Protein AF-A0A452IRP9-F1 (afdb_monomer_lite)

Sequence (116 aa):
AKIDLKAKLERSRQSARECRARKKLRYQYLEELVSSRERAICALREELEMYKQWCMAMDQGKIPSEIKALLTGEEQSKSHQNSTKLAKAGKTETHSNNPCEYHACDNKIGTESFFV

Foldseek 3Di:
DPPDPVVVVVVVVVVVVVVVVVVVVVVVVVVVVVVVVVVVVVVVVVVVVVVVVQVVCVVVVHHDPVNVCVVVVVDDDDDPPDDDDDDDDDDDDDDDDPDPPPDDPDPPPDPDDDPD

InterPro domains:
  IPR004827 Basic-leucine zipper domain [PF07716] (5-54)
  IPR039250 CREBL2/REPTOR-BP [PTHR21051] (1-98)
  IPR046347 Basic-leucine zipper domain superfamily [SSF57959] (8-58)

pLDDT: mean 72.99, std 25.39, range [28.45, 98.62]

Secondary structure (DSSP, 8-state):
----HHHHHHHHHHHHHHHHHHHHHHHHHHHHHHHHHHHHHHHHHHHHHHHHHHHHHHHTT---HHHHHHHHT---------S--------------------------SSSS---

Radius of gyration: 25.83 Å; chains: 1; bounding box: 56×27×76 Å

Organism: NCBI:txid38772

Structure (mmCIF, N/CA/C/O backbone):
data_AF-A0A452IRP9-F1
#
_entry.id   AF-A0A452IRP9-F1
#
loop_
_atom_site.group_PDB
_atom_site.id
_atom_site.type_symbol
_atom_site.label_atom_id
_atom_site.label_alt_id
_atom_site.label_comp_id
_atom_site.label_asym_id
_atom_site.label_entity_id
_atom_site.label_seq_id
_atom_site.pdbx_PDB_ins_code
_atom_site.Cartn_x
_atom_site.Cartn_y
_atom_site.Cartn_z
_atom_site.occupancy
_atom_site.B_iso_or_equiv
_atom_site.auth_seq_id
_atom_site.auth_comp_id
_atom_site.auth_asym_id
_atom_site.auth_atom_id
_atom_site.pdbx_PDB_model_num
ATOM 1 N N . ALA A 1 1 ? 32.389 13.326 -38.470 1.00 60.31 1 ALA A N 1
ATOM 2 C CA . ALA A 1 1 ? 32.474 12.056 -37.716 1.00 60.31 1 ALA A CA 1
ATOM 3 C C . ALA A 1 1 ? 31.425 11.074 -38.241 1.00 60.31 1 ALA A C 1
ATOM 5 O O . ALA A 1 1 ? 30.236 11.344 -38.115 1.00 60.31 1 ALA A O 1
ATOM 6 N N . LYS A 1 2 ? 31.837 9.970 -38.878 1.00 65.56 2 LYS A N 1
ATOM 7 C CA . LYS A 1 2 ? 30.918 8.886 -39.262 1.00 65.56 2 LYS A CA 1
ATOM 8 C C . LYS A 1 2 ? 30.646 8.063 -38.005 1.00 65.56 2 LYS A C 1
ATOM 10 O O . LYS A 1 2 ? 31.517 7.333 -37.552 1.00 65.56 2 LYS A O 1
ATOM 15 N N . ILE A 1 3 ? 29.487 8.262 -37.383 1.00 75.25 3 ILE A N 1
ATOM 16 C CA . ILE A 1 3 ? 29.099 7.468 -36.215 1.00 75.25 3 ILE A CA 1
ATOM 17 C C . ILE A 1 3 ? 28.894 6.021 -36.668 1.00 75.25 3 ILE A C 1
ATOM 19 O O . ILE A 1 3 ? 28.086 5.776 -37.563 1.00 75.25 3 ILE A O 1
ATOM 23 N N . ASP A 1 4 ? 29.594 5.098 -36.012 1.00 86.38 4 ASP A N 1
ATOM 24 C CA . ASP A 1 4 ? 29.447 3.659 -36.202 1.00 86.38 4 ASP A CA 1
ATOM 25 C C . ASP A 1 4 ? 27.982 3.230 -35.987 1.00 86.38 4 ASP A C 1
ATOM 27 O O . ASP A 1 4 ? 27.365 3.507 -34.950 1.00 86.38 4 ASP A O 1
ATOM 31 N N . LEU A 1 5 ? 27.401 2.589 -37.003 1.00 89.44 5 LEU A N 1
ATOM 32 C CA . LEU A 1 5 ? 26.006 2.147 -37.013 1.00 89.44 5 LEU A CA 1
ATOM 33 C C . LEU A 1 5 ? 25.729 1.176 -35.856 1.00 89.44 5 LEU A C 1
ATOM 35 O O . LEU A 1 5 ? 24.674 1.256 -35.221 1.00 89.44 5 LEU A O 1
ATOM 39 N N . LYS A 1 6 ? 26.710 0.330 -35.519 1.00 89.06 6 LYS A N 1
ATOM 40 C CA . LYS A 1 6 ? 26.640 -0.603 -34.390 1.00 89.06 6 LYS A CA 1
ATOM 41 C C . LYS A 1 6 ? 26.525 0.140 -33.056 1.00 89.06 6 LYS A C 1
ATOM 43 O O . LYS A 1 6 ? 25.667 -0.192 -32.241 1.00 89.06 6 LYS A O 1
ATOM 48 N N . ALA A 1 7 ? 27.294 1.214 -32.869 1.00 92.19 7 ALA A N 1
ATOM 49 C CA . ALA A 1 7 ? 27.200 2.061 -31.679 1.00 92.19 7 ALA A CA 1
ATOM 50 C C . ALA A 1 7 ? 25.844 2.789 -31.552 1.00 92.19 7 ALA 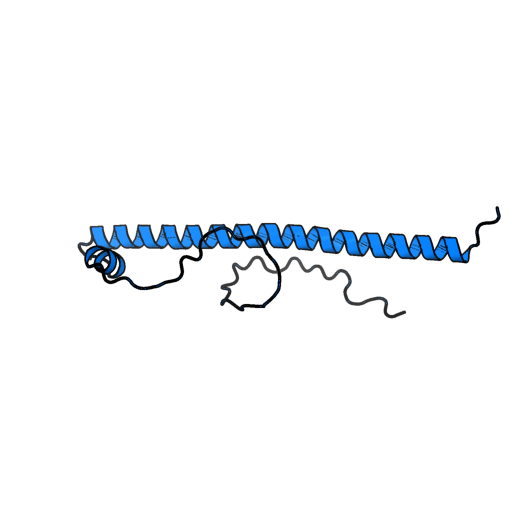A C 1
ATOM 52 O O . ALA A 1 7 ? 25.349 2.983 -30.441 1.00 92.19 7 ALA A O 1
ATOM 53 N N . LYS A 1 8 ? 25.211 3.196 -32.665 1.00 93.62 8 LYS A N 1
ATOM 54 C CA . LYS A 1 8 ? 23.844 3.765 -32.639 1.00 93.62 8 LYS A CA 1
ATOM 55 C C . LYS A 1 8 ? 22.803 2.730 -32.224 1.00 93.62 8 LYS A C 1
ATOM 57 O O . LYS A 1 8 ? 21.957 3.037 -31.384 1.00 93.62 8 LYS A O 1
ATOM 62 N N . LEU A 1 9 ? 22.877 1.529 -32.796 1.00 94.19 9 LEU A N 1
ATOM 63 C CA . LEU A 1 9 ? 21.937 0.453 -32.499 1.00 94.19 9 LEU A CA 1
ATOM 64 C C . LEU A 1 9 ? 22.002 0.053 -31.020 1.00 94.19 9 LEU A C 1
ATOM 66 O O . LEU A 1 9 ? 20.962 -0.074 -30.375 1.00 94.19 9 LEU A O 1
ATOM 70 N N . GLU A 1 10 ? 23.206 -0.060 -30.456 1.00 96.19 10 GLU A N 1
ATOM 71 C CA . GLU A 1 10 ? 23.357 -0.453 -29.054 1.00 96.19 10 GLU A CA 1
ATOM 72 C C . GLU A 1 10 ? 22.835 0.613 -28.083 1.00 96.19 10 GLU A C 1
ATOM 74 O O . GLU A 1 10 ? 22.158 0.281 -27.112 1.00 96.19 10 GLU A O 1
ATOM 79 N N . ARG A 1 11 ? 23.028 1.905 -28.385 1.00 93.69 11 ARG A N 1
ATOM 80 C CA . ARG A 1 11 ? 22.423 2.992 -27.593 1.00 93.69 11 ARG A CA 1
ATOM 81 C C . ARG A 1 11 ? 20.895 2.945 -27.599 1.00 93.69 11 ARG A C 1
ATOM 83 O O . ARG A 1 11 ? 20.282 3.160 -26.557 1.00 93.69 11 ARG A O 1
ATOM 90 N N . SER A 1 12 ? 20.278 2.655 -28.745 1.00 95.94 12 SER A N 1
ATOM 91 C CA . SER A 1 12 ? 18.817 2.527 -28.843 1.00 95.94 12 SER A CA 1
ATOM 92 C C . SER A 1 12 ? 18.292 1.317 -28.064 1.00 95.94 12 SER A C 1
ATOM 94 O O . SER A 1 12 ? 17.281 1.409 -27.369 1.00 95.94 12 SER A O 1
ATOM 96 N N . ARG A 1 13 ? 19.003 0.187 -28.115 1.00 97.50 13 ARG A N 1
ATOM 97 C CA . ARG A 1 13 ? 18.667 -0.996 -27.312 1.00 97.50 13 ARG A CA 1
ATOM 98 C C . ARG A 1 13 ? 18.782 -0.711 -25.820 1.00 97.50 13 ARG A C 1
ATOM 100 O O . ARG A 1 13 ? 17.882 -1.062 -25.057 1.00 97.50 13 ARG A O 1
ATOM 107 N N . GLN A 1 14 ? 19.857 -0.042 -25.413 1.00 97.69 14 GLN A N 1
ATOM 108 C CA . GLN A 1 14 ? 20.095 0.317 -24.024 1.00 97.69 14 GLN A CA 1
ATOM 109 C C . GLN A 1 14 ? 19.017 1.264 -23.487 1.00 97.69 14 GLN A C 1
ATOM 111 O O . GLN A 1 14 ? 18.445 0.988 -22.434 1.00 97.69 14 GLN A O 1
ATOM 116 N N . SER A 1 15 ? 18.648 2.308 -24.235 1.00 97.06 15 SER A N 1
ATOM 117 C CA . SER A 1 15 ? 17.582 3.223 -23.812 1.00 97.06 15 SER A CA 1
ATOM 118 C C . SER A 1 15 ? 16.223 2.521 -23.675 1.00 97.06 15 SER A C 1
ATOM 120 O O . SER A 1 15 ? 15.465 2.817 -22.747 1.00 97.06 15 SER A O 1
ATOM 122 N N . ALA A 1 16 ? 15.929 1.536 -24.532 1.00 97.38 16 ALA A N 1
ATOM 123 C CA . ALA A 1 16 ? 14.729 0.709 -24.419 1.00 97.38 16 ALA A CA 1
ATOM 124 C C . ALA A 1 16 ? 14.755 -0.202 -23.176 1.00 97.38 16 ALA A C 1
ATOM 126 O O . ALA A 1 16 ? 13.736 -0.339 -22.493 1.00 97.38 16 ALA A O 1
ATOM 127 N N . ARG A 1 17 ? 15.907 -0.808 -22.850 1.00 98.12 17 ARG A N 1
ATOM 128 C CA . ARG A 1 17 ? 16.088 -1.588 -21.609 1.00 98.12 17 ARG A CA 1
ATOM 129 C C . ARG A 1 17 ? 15.891 -0.712 -20.373 1.00 98.12 17 ARG A C 1
ATOM 1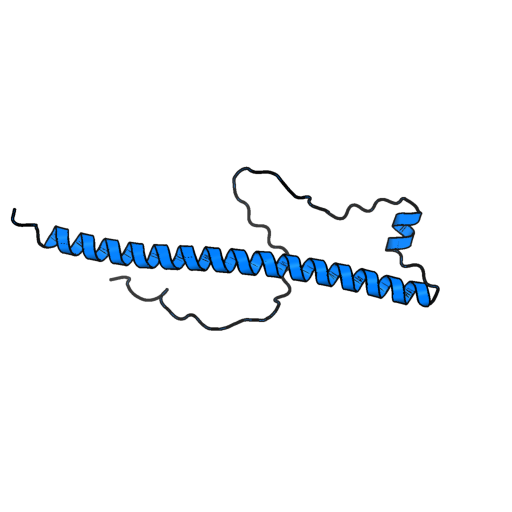31 O O . ARG A 1 17 ? 15.112 -1.065 -19.491 1.00 98.12 17 ARG A O 1
ATOM 138 N N . GLU A 1 18 ? 16.513 0.461 -20.347 1.00 97.19 18 GLU A N 1
ATOM 139 C CA . GLU A 1 18 ? 16.383 1.423 -19.249 1.00 97.19 18 GLU A CA 1
ATOM 140 C C . GLU A 1 18 ? 14.952 1.933 -19.083 1.00 97.19 18 GLU A C 1
ATOM 142 O O . GLU A 1 18 ? 14.476 2.077 -17.961 1.00 97.19 18 GLU A O 1
ATOM 147 N N . CYS A 1 19 ? 14.229 2.174 -20.179 1.00 98.25 19 CYS A N 1
ATOM 148 C CA . CYS A 1 19 ? 12.816 2.547 -20.124 1.00 98.25 19 CYS A CA 1
ATOM 149 C C . CYS A 1 19 ? 11.980 1.488 -19.389 1.00 98.25 19 CYS A C 1
ATOM 151 O O . CYS A 1 19 ? 11.225 1.823 -18.474 1.00 98.25 19 CYS A O 1
ATOM 153 N N . ARG A 1 20 ? 12.169 0.207 -19.732 1.00 97.69 20 ARG A N 1
ATOM 154 C CA . ARG A 1 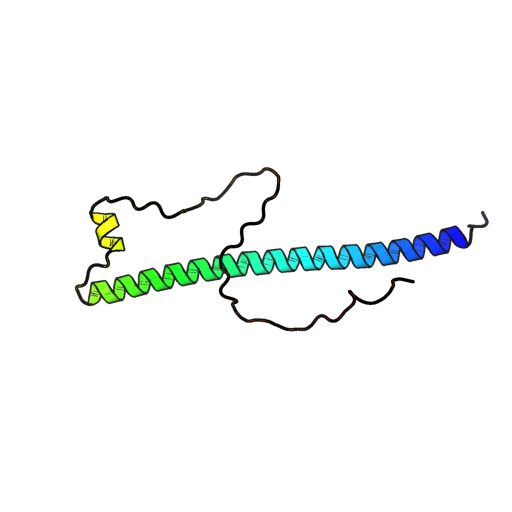20 ? 11.485 -0.910 -19.066 1.00 97.69 20 ARG A CA 1
ATOM 155 C C . ARG A 1 20 ? 11.867 -1.017 -17.593 1.00 97.69 20 ARG A C 1
ATOM 157 O O . ARG A 1 20 ? 10.979 -1.102 -16.748 1.00 97.69 20 ARG A O 1
ATOM 164 N N . ALA A 1 21 ? 13.160 -0.944 -17.280 1.00 97.88 21 ALA A N 1
ATOM 165 C CA . ALA A 1 21 ? 13.648 -0.988 -15.902 1.00 97.88 21 ALA A CA 1
ATOM 166 C C . ALA A 1 21 ? 13.068 0.157 -15.052 1.00 97.88 21 ALA A C 1
ATOM 168 O O . ALA A 1 21 ? 12.570 -0.079 -13.953 1.00 97.88 21 ALA A O 1
ATOM 169 N N . ARG A 1 22 ? 13.036 1.383 -15.594 1.00 97.94 22 ARG A N 1
ATOM 170 C CA . ARG A 1 22 ? 12.430 2.549 -14.932 1.00 97.94 22 ARG A CA 1
ATOM 171 C C . ARG A 1 22 ? 10.935 2.368 -14.689 1.00 97.94 22 ARG A C 1
ATOM 173 O O . ARG A 1 22 ? 10.457 2.693 -13.607 1.00 97.94 22 ARG A O 1
ATOM 180 N N . LYS A 1 23 ? 10.193 1.843 -15.670 1.00 97.81 23 LYS A N 1
ATOM 181 C CA . LYS A 1 23 ? 8.755 1.570 -15.523 1.00 97.81 23 LYS A CA 1
ATOM 182 C C . LYS A 1 23 ? 8.497 0.530 -14.429 1.00 97.81 23 LYS A C 1
ATOM 184 O O . LYS A 1 23 ? 7.630 0.756 -13.592 1.00 97.81 23 LYS A O 1
ATOM 189 N N . LYS A 1 24 ? 9.287 -0.550 -14.395 1.00 97.69 24 LYS A N 1
ATOM 190 C CA . LYS A 1 24 ? 9.202 -1.580 -13.351 1.00 97.69 24 LYS A CA 1
ATOM 191 C C . LYS A 1 24 ? 9.445 -0.990 -11.962 1.00 97.69 24 LYS A C 1
ATOM 193 O O . LYS A 1 24 ? 8.607 -1.165 -11.089 1.00 97.69 24 LYS A O 1
ATOM 198 N N . LEU A 1 25 ? 10.532 -0.235 -11.790 1.00 97.06 25 LEU A N 1
ATOM 199 C CA . LEU A 1 25 ? 10.853 0.397 -10.508 1.00 97.06 25 LEU A CA 1
ATOM 200 C C . LEU A 1 25 ? 9.759 1.377 -10.060 1.00 97.06 25 LEU A C 1
ATOM 202 O O . LEU A 1 25 ? 9.384 1.401 -8.892 1.00 97.06 25 LEU A O 1
ATOM 206 N N . ARG A 1 26 ? 9.209 2.163 -10.994 1.00 98.00 26 ARG A N 1
ATOM 207 C CA . ARG A 1 26 ? 8.121 3.100 -10.695 1.00 98.00 26 ARG A CA 1
ATOM 208 C C . ARG A 1 26 ? 6.875 2.383 -10.181 1.00 98.00 26 ARG A C 1
ATOM 210 O O . ARG A 1 26 ? 6.274 2.853 -9.224 1.00 98.00 26 ARG A O 1
ATOM 217 N N . TYR A 1 27 ? 6.467 1.295 -10.827 1.00 98.00 27 TYR A N 1
ATOM 218 C CA . TYR A 1 27 ? 5.284 0.553 -10.395 1.00 98.00 27 TYR A CA 1
ATOM 219 C C . TYR A 1 27 ? 5.513 -0.204 -9.100 1.00 98.00 27 TYR A C 1
ATOM 221 O O . TYR A 1 27 ? 4.639 -0.151 -8.247 1.00 98.00 27 TYR A O 1
ATOM 229 N N . GLN A 1 28 ? 6.700 -0.776 -8.908 1.00 97.75 28 GLN A N 1
ATOM 230 C CA . GLN A 1 28 ? 7.076 -1.383 -7.637 1.00 97.75 28 GLN A CA 1
ATOM 231 C C . GLN A 1 28 ? 6.944 -0.385 -6.476 1.00 97.75 28 GLN A C 1
ATOM 233 O O . GLN A 1 28 ? 6.311 -0.686 -5.474 1.00 97.75 28 GLN A O 1
ATOM 238 N N . TYR A 1 29 ? 7.471 0.835 -6.625 1.00 98.31 29 TYR A N 1
ATOM 239 C CA . TYR A 1 29 ? 7.344 1.864 -5.589 1.00 98.31 29 TYR A CA 1
ATOM 240 C C . TYR A 1 29 ? 5.882 2.240 -5.304 1.00 98.31 29 TYR A C 1
ATOM 242 O O . TYR A 1 29 ? 5.487 2.386 -4.150 1.00 98.31 29 TYR A O 1
ATOM 250 N N . LEU A 1 30 ? 5.063 2.397 -6.349 1.00 98.06 30 LEU A N 1
ATOM 251 C CA . LEU A 1 30 ? 3.642 2.711 -6.182 1.00 98.06 30 LEU A CA 1
ATOM 252 C C . LEU A 1 30 ? 2.884 1.573 -5.487 1.00 98.06 30 LEU A C 1
ATOM 254 O O . LEU A 1 30 ? 2.062 1.840 -4.615 1.00 98.06 30 LEU A O 1
ATOM 258 N N . GLU A 1 31 ? 3.182 0.328 -5.841 1.00 97.50 31 GLU A N 1
ATOM 259 C CA . GLU A 1 31 ? 2.618 -0.867 -5.216 1.00 97.50 31 GLU A CA 1
ATOM 260 C C . GLU A 1 31 ? 3.012 -0.960 -3.737 1.00 97.50 31 GLU A C 1
ATOM 262 O O . GLU A 1 31 ? 2.151 -1.171 -2.884 1.00 97.50 31 GLU A O 1
ATOM 267 N N . GLU A 1 32 ? 4.281 -0.705 -3.407 1.00 97.19 32 GLU A N 1
ATOM 268 C CA . GLU A 1 32 ? 4.772 -0.666 -2.025 1.00 97.19 32 GLU A CA 1
ATOM 269 C C . GLU A 1 32 ? 4.080 0.432 -1.198 1.00 97.19 32 GLU A C 1
ATOM 271 O O . GLU A 1 32 ? 3.692 0.190 -0.051 1.00 97.19 32 GLU A O 1
ATOM 276 N N . LEU A 1 33 ? 3.872 1.625 -1.772 1.00 98.00 33 LEU A N 1
ATOM 277 C CA . LEU A 1 33 ? 3.144 2.715 -1.114 1.00 98.00 33 LEU A CA 1
ATOM 278 C C . LEU A 1 33 ? 1.687 2.344 -0.822 1.00 98.00 33 LEU A C 1
ATOM 280 O O . LEU A 1 33 ? 1.211 2.560 0.296 1.00 98.00 33 LEU A O 1
ATOM 284 N N . VAL A 1 34 ? 0.983 1.800 -1.818 1.00 98.62 34 VAL A N 1
ATOM 285 C CA . VAL A 1 34 ? -0.420 1.385 -1.683 1.00 98.62 34 VAL A CA 1
ATOM 286 C C . VAL A 1 34 ? -0.533 0.270 -0.646 1.00 98.62 34 VAL A C 1
ATOM 288 O O . VAL A 1 34 ? -1.260 0.434 0.332 1.00 98.62 34 VAL A O 1
ATOM 291 N N . SER A 1 35 ? 0.287 -0.774 -0.767 1.00 98.19 35 SER A N 1
ATOM 292 C CA . SER A 1 35 ? 0.309 -1.910 0.163 1.00 98.19 35 SER A CA 1
ATOM 293 C C . SER A 1 35 ? 0.604 -1.482 1.603 1.00 98.19 35 SER A C 1
ATOM 295 O O . SER A 1 35 ? 0.026 -2.001 2.557 1.00 98.19 35 SER A O 1
ATOM 297 N N . SER A 1 36 ? 1.519 -0.525 1.793 1.00 97.75 36 SER A N 1
ATOM 298 C CA . SER A 1 36 ? 1.832 0.019 3.118 1.00 97.75 36 SER A CA 1
ATOM 299 C C . SER A 1 36 ? 0.635 0.739 3.734 1.00 97.75 36 SER A C 1
ATOM 301 O O . SER A 1 36 ? 0.306 0.531 4.904 1.00 97.75 36 SER A O 1
ATOM 303 N N . ARG A 1 37 ? -0.060 1.546 2.929 1.00 98.44 37 ARG A N 1
ATOM 304 C CA . ARG A 1 37 ? -1.247 2.275 3.369 1.00 98.44 37 ARG A CA 1
ATOM 305 C C . ARG A 1 37 ? -2.411 1.338 3.679 1.00 98.44 37 ARG A C 1
ATOM 307 O O . ARG A 1 37 ? -3.087 1.543 4.681 1.00 98.44 37 ARG A O 1
ATOM 314 N N . GLU A 1 38 ? -2.635 0.323 2.855 1.00 98.50 38 GLU A N 1
ATOM 315 C CA . GLU A 1 38 ? -3.681 -0.681 3.072 1.00 98.50 38 GLU A CA 1
ATOM 316 C C . GLU A 1 38 ? -3.468 -1.431 4.384 1.00 98.50 38 GLU A C 1
ATOM 318 O O . GLU A 1 38 ? -4.390 -1.504 5.191 1.00 98.50 38 GLU A O 1
ATOM 323 N N . ARG A 1 39 ? -2.236 -1.878 4.665 1.00 97.62 39 ARG A N 1
ATOM 324 C CA . ARG A 1 39 ? -1.899 -2.509 5.951 1.00 97.62 39 ARG A CA 1
ATOM 325 C C . ARG A 1 39 ? -2.183 -1.597 7.144 1.00 97.62 39 ARG A C 1
ATOM 327 O O . ARG A 1 39 ? -2.760 -2.053 8.126 1.00 97.62 39 ARG A O 1
ATOM 334 N N . ALA A 1 40 ? -1.826 -0.315 7.053 1.00 98.00 40 ALA A N 1
ATOM 335 C CA . ALA A 1 40 ? -2.121 0.650 8.113 1.00 98.00 40 ALA A CA 1
ATOM 336 C C . ALA A 1 40 ? -3.636 0.850 8.310 1.00 98.00 40 ALA A C 1
ATOM 338 O O . ALA A 1 40 ? -4.110 0.923 9.440 1.00 98.00 40 ALA A O 1
ATOM 339 N N . ILE A 1 41 ? -4.408 0.899 7.220 1.00 98.00 41 ILE A N 1
ATOM 340 C CA . ILE A 1 41 ? -5.871 1.005 7.280 1.00 98.00 41 ILE A CA 1
ATOM 341 C C . ILE A 1 41 ? -6.484 -0.245 7.921 1.00 98.00 41 ILE A C 1
ATOM 343 O O . ILE A 1 41 ? -7.381 -0.103 8.749 1.00 98.00 41 ILE A O 1
ATOM 347 N N . CYS A 1 42 ? -6.026 -1.445 7.557 1.00 97.94 42 CYS A N 1
ATOM 348 C CA . CYS A 1 42 ? -6.520 -2.691 8.145 1.00 97.94 42 CYS A CA 1
ATOM 349 C C . CYS A 1 42 ? -6.266 -2.733 9.655 1.00 97.94 42 CYS A C 1
ATOM 351 O O . CYS A 1 42 ? -7.210 -2.951 10.406 1.00 97.94 42 CYS A O 1
ATOM 353 N N . ALA A 1 43 ? -5.048 -2.405 10.099 1.00 97.50 43 ALA A N 1
ATOM 354 C CA . ALA A 1 43 ? -4.709 -2.376 11.522 1.00 97.50 43 ALA A CA 1
ATOM 355 C C . ALA A 1 43 ? -5.615 -1.421 12.321 1.00 97.50 43 ALA A C 1
ATOM 357 O O . ALA A 1 43 ? -6.171 -1.799 13.348 1.00 97.50 43 ALA A O 1
ATOM 358 N N . LEU A 1 44 ? -5.842 -0.206 11.807 1.00 97.69 44 LEU A N 1
ATOM 359 C CA . LEU A 1 44 ? -6.722 0.769 12.461 1.00 97.69 44 LEU A CA 1
ATOM 360 C C . LEU A 1 44 ? -8.189 0.318 12.490 1.00 9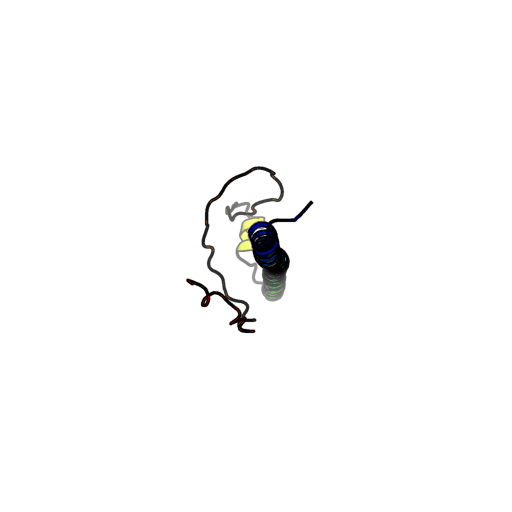7.69 44 LEU A C 1
ATOM 362 O O . LEU A 1 44 ? -8.914 0.614 13.437 1.00 97.69 44 LEU A O 1
ATOM 366 N N . ARG A 1 45 ? -8.655 -0.382 11.449 1.00 97.44 45 ARG A N 1
ATOM 367 C CA . ARG A 1 45 ? -10.021 -0.927 11.404 1.00 97.44 45 ARG A CA 1
ATOM 368 C C . ARG A 1 45 ? -10.214 -2.051 12.415 1.00 97.44 45 ARG A C 1
ATOM 370 O O . ARG A 1 45 ? -11.257 -2.091 13.059 1.00 97.44 45 ARG A O 1
ATOM 377 N N . GLU A 1 46 ? -9.231 -2.934 12.548 1.00 96.69 46 GLU A N 1
ATOM 378 C CA . GLU A 1 46 ? -9.237 -4.019 13.532 1.00 96.69 46 GLU A CA 1
ATOM 379 C C . GLU A 1 46 ? -9.238 -3.467 14.963 1.00 96.69 46 GLU A C 1
ATOM 381 O O . GLU A 1 46 ? -10.058 -3.882 15.781 1.00 96.69 46 GLU A O 1
ATOM 386 N N . GLU A 1 47 ? -8.393 -2.472 15.242 1.00 95.50 47 GLU A N 1
ATOM 387 C CA . GLU A 1 47 ? -8.340 -1.790 16.539 1.00 95.50 47 GLU A CA 1
ATOM 388 C C . GLU A 1 47 ? -9.671 -1.097 16.880 1.00 95.50 47 GLU A C 1
ATOM 390 O O . GLU A 1 47 ? -10.199 -1.244 17.984 1.00 95.50 47 GLU A O 1
ATOM 395 N N . LEU A 1 48 ? -10.270 -0.388 15.918 1.00 97.12 48 LEU A N 1
ATOM 396 C CA . LEU A 1 48 ? -11.562 0.267 16.120 1.00 97.12 48 LEU A CA 1
ATOM 397 C C . LEU A 1 48 ? -12.687 -0.740 16.398 1.00 97.12 48 LEU A C 1
ATOM 399 O O . LEU A 1 48 ? -13.525 -0.512 17.273 1.00 97.12 48 LEU A O 1
ATOM 403 N N . GLU A 1 49 ? -12.724 -1.846 15.654 1.00 96.25 49 GLU A N 1
ATOM 404 C CA . GLU A 1 49 ? -13.741 -2.881 15.840 1.00 96.25 49 GLU A CA 1
ATOM 405 C C . GLU A 1 49 ? -13.574 -3.591 17.193 1.00 96.25 49 GLU A C 1
ATOM 407 O O . GLU A 1 49 ? -14.572 -3.845 17.867 1.00 96.25 49 GLU A O 1
ATOM 412 N N . MET A 1 50 ? -12.337 -3.809 17.654 1.00 94.19 50 MET A N 1
ATOM 413 C CA . MET A 1 50 ? -12.053 -4.302 19.006 1.00 94.19 50 MET A CA 1
ATOM 414 C C . MET A 1 50 ? -12.650 -3.376 20.078 1.00 94.19 50 MET A C 1
ATOM 416 O O . MET A 1 50 ? -13.385 -3.842 20.951 1.00 94.19 50 MET A O 1
ATOM 420 N N . TYR A 1 51 ? -12.398 -2.063 20.002 1.00 92.94 51 TYR A N 1
ATOM 421 C CA . TYR A 1 51 ? -12.947 -1.110 20.976 1.00 92.94 51 TYR A CA 1
ATOM 422 C C . TYR A 1 51 ? -14.474 -1.077 20.971 1.00 92.94 51 TYR A C 1
ATOM 424 O O . TYR A 1 51 ? -15.104 -1.063 22.028 1.00 92.94 51 TYR A O 1
ATOM 432 N N . LYS A 1 52 ? -15.087 -1.120 19.788 1.00 94.50 52 LYS A N 1
ATOM 433 C CA . LYS A 1 52 ? -16.544 -1.182 19.657 1.00 94.50 52 LYS A CA 1
ATOM 434 C C . LYS A 1 52 ? -17.119 -2.440 20.316 1.00 94.50 52 LYS A C 1
ATOM 436 O O . LYS A 1 52 ? -18.112 -2.345 21.038 1.00 94.50 52 LYS A O 1
ATOM 441 N N . GLN A 1 53 ? -16.491 -3.599 20.113 1.00 92.75 53 GLN A N 1
ATOM 442 C CA . GLN A 1 53 ? -16.900 -4.849 20.762 1.00 92.75 53 GLN A CA 1
ATOM 443 C C . GLN A 1 53 ? -16.766 -4.773 22.286 1.00 92.75 53 GLN A C 1
ATOM 445 O O . GLN A 1 53 ? -17.637 -5.268 23.003 1.00 92.75 53 GLN A O 1
ATOM 450 N N . TRP A 1 54 ? -15.725 -4.112 22.796 1.00 91.12 54 TRP A N 1
ATOM 451 C CA . TRP A 1 54 ? -15.563 -3.893 24.231 1.00 91.12 54 TRP A CA 1
ATOM 452 C C . TRP A 1 54 ? -16.653 -3.003 24.818 1.00 91.12 54 TRP A C 1
ATOM 454 O O . TRP A 1 54 ? -17.218 -3.372 25.845 1.00 91.12 54 TRP A O 1
ATOM 464 N N . CYS A 1 55 ? -17.004 -1.895 24.156 1.00 91.19 55 CYS A N 1
ATOM 465 C CA . CYS A 1 55 ? -18.130 -1.058 24.578 1.00 91.19 55 CYS A CA 1
ATOM 466 C C . CYS A 1 55 ? -19.424 -1.880 24.647 1.00 91.19 55 CYS A C 1
ATOM 468 O O . CYS A 1 55 ? -20.078 -1.903 25.684 1.00 91.19 55 CYS A O 1
ATOM 470 N N . MET A 1 56 ? -19.728 -2.659 23.603 1.00 91.44 56 MET A N 1
ATOM 471 C CA . MET A 1 56 ? -20.922 -3.512 23.576 1.00 91.44 56 MET A CA 1
ATOM 472 C C . MET A 1 56 ? -20.949 -4.554 24.704 1.00 91.44 56 MET A C 1
ATOM 474 O O . MET A 1 56 ? -22.014 -4.848 25.246 1.00 91.44 56 MET A O 1
ATOM 478 N N . ALA A 1 57 ? -19.802 -5.143 25.048 1.00 89.00 57 ALA A N 1
ATOM 479 C CA . ALA A 1 57 ? -19.704 -6.102 26.146 1.00 89.00 57 ALA A CA 1
ATOM 480 C C . ALA A 1 57 ? -19.876 -5.423 27.515 1.00 89.00 57 ALA A C 1
ATOM 482 O O . ALA A 1 57 ? -20.603 -5.938 28.369 1.00 89.00 57 ALA A O 1
ATOM 483 N N . MET A 1 58 ? -19.258 -4.253 27.699 1.00 91.00 58 MET A N 1
ATOM 484 C CA . MET A 1 58 ? -19.377 -3.452 28.917 1.00 91.00 58 MET A CA 1
ATOM 485 C C . MET A 1 58 ? -20.810 -2.973 29.148 1.00 91.00 58 MET A C 1
ATOM 487 O O . MET A 1 58 ? -21.300 -3.077 30.271 1.00 91.00 58 MET A O 1
ATOM 491 N N . ASP A 1 59 ? -21.510 -2.547 28.095 1.00 90.75 59 ASP A N 1
ATOM 492 C CA . ASP A 1 59 ? -22.924 -2.155 28.153 1.00 90.75 59 ASP A CA 1
ATOM 493 C C . ASP A 1 59 ? -23.831 -3.323 28.585 1.00 90.75 59 ASP A C 1
ATOM 495 O O . ASP A 1 59 ? -24.887 -3.124 29.182 1.00 90.75 59 ASP A O 1
ATOM 499 N N . GLN A 1 60 ? -23.401 -4.565 28.341 1.00 92.12 60 GLN A N 1
ATOM 500 C CA . GLN A 1 60 ? -24.069 -5.788 28.804 1.00 92.12 60 GLN A CA 1
ATOM 501 C C . GLN A 1 60 ? -23.627 -6.229 30.212 1.00 92.12 60 GLN A C 1
ATOM 503 O O . GLN A 1 60 ? -23.993 -7.318 30.659 1.00 92.12 60 GLN A O 1
ATOM 508 N N . GLY A 1 61 ? -22.813 -5.429 30.907 1.00 85.25 61 GLY A N 1
ATOM 509 C CA . GLY A 1 61 ? -22.296 -5.730 32.244 1.00 85.25 61 GLY A CA 1
ATOM 510 C C . GLY A 1 61 ? -21.172 -6.771 32.274 1.00 85.25 61 GLY A C 1
ATOM 511 O O . GLY A 1 61 ? -20.832 -7.273 33.346 1.00 85.25 61 GLY A O 1
ATOM 512 N N . LYS A 1 62 ? -20.582 -7.117 31.123 1.00 85.50 62 LYS A N 1
ATOM 513 C CA . LYS A 1 62 ? -19.436 -8.031 31.028 1.00 85.50 62 LYS A CA 1
ATOM 514 C C . LYS A 1 62 ? -18.163 -7.212 30.859 1.00 85.50 62 LYS A C 1
ATOM 516 O O . LYS A 1 62 ? -18.040 -6.465 29.898 1.00 85.50 62 LYS A O 1
ATOM 521 N N . ILE A 1 63 ? -17.194 -7.377 31.757 1.00 83.44 63 ILE A N 1
ATOM 522 C CA . ILE A 1 63 ? -15.867 -6.761 31.608 1.00 83.44 63 ILE A CA 1
ATOM 523 C C . ILE A 1 63 ? -15.018 -7.672 30.701 1.00 83.44 63 ILE A C 1
ATOM 525 O O . ILE A 1 63 ? -14.752 -8.808 31.107 1.00 83.44 63 ILE A O 1
ATOM 529 N N . PRO A 1 64 ? -14.594 -7.223 29.501 1.00 85.19 64 PRO A N 1
ATOM 530 C CA . PRO A 1 64 ? -13.688 -7.985 28.639 1.00 85.19 64 PRO A CA 1
ATOM 531 C C . PRO A 1 64 ? -12.373 -8.332 29.353 1.00 85.19 64 PRO A C 1
ATOM 533 O O . PRO A 1 64 ? -11.853 -7.531 30.134 1.00 85.19 64 PRO A O 1
ATOM 536 N N . SER A 1 65 ? -11.821 -9.517 29.079 1.00 75.88 65 SER A N 1
ATOM 537 C CA . SER A 1 65 ? -10.595 -10.043 29.705 1.00 75.88 65 SER A CA 1
ATOM 538 C C . SER A 1 65 ? -9.386 -9.123 29.558 1.00 75.88 65 SER A C 1
ATOM 540 O O . SER A 1 65 ? -8.580 -9.014 30.474 1.00 75.88 65 SER A O 1
ATOM 542 N N . GLU A 1 66 ? -9.283 -8.432 28.433 1.00 79.00 66 GLU A N 1
ATOM 543 C CA . GLU A 1 66 ? -8.210 -7.509 28.088 1.00 79.00 66 GLU A CA 1
ATOM 544 C C . GLU A 1 66 ? -8.282 -6.244 28.946 1.00 79.00 66 GLU A C 1
ATOM 546 O O . GLU A 1 66 ? -7.281 -5.823 29.518 1.00 79.00 66 GLU A O 1
ATOM 551 N N . ILE A 1 67 ? -9.483 -5.685 29.126 1.00 79.00 67 ILE A N 1
ATOM 552 C CA . ILE A 1 67 ? -9.714 -4.564 30.048 1.00 79.00 67 ILE A CA 1
ATOM 553 C C . ILE A 1 67 ? -9.448 -5.007 31.487 1.00 79.00 67 ILE A C 1
ATOM 555 O O . ILE A 1 67 ? -8.854 -4.266 32.267 1.00 79.00 67 ILE A O 1
ATOM 559 N N . LYS A 1 68 ? -9.843 -6.235 31.840 1.00 77.31 68 LYS A N 1
ATOM 560 C CA . LYS A 1 68 ? -9.558 -6.802 33.158 1.00 77.31 68 LYS A CA 1
ATOM 561 C C . LYS A 1 68 ? -8.050 -6.909 33.401 1.00 77.31 68 LYS A C 1
ATOM 563 O O . LYS A 1 68 ? -7.612 -6.473 34.456 1.00 77.31 68 LYS A O 1
ATOM 568 N N . ALA A 1 69 ? -7.280 -7.395 32.426 1.00 79.88 69 ALA A N 1
ATOM 569 C CA . ALA A 1 69 ? -5.822 -7.500 32.500 1.00 79.88 69 ALA A CA 1
ATOM 570 C C . ALA A 1 69 ? -5.137 -6.129 32.640 1.00 79.88 69 ALA A C 1
ATOM 572 O O . ALA A 1 69 ? -4.232 -5.983 33.461 1.00 79.88 69 ALA A O 1
ATOM 573 N N . LEU A 1 70 ? -5.618 -5.108 31.913 1.00 75.50 70 LEU A N 1
ATOM 574 C CA . LEU A 1 70 ? -5.147 -3.722 32.050 1.00 75.50 70 LEU A CA 1
ATOM 575 C C . LEU A 1 70 ? -5.430 -3.142 33.446 1.00 75.50 70 LEU A C 1
ATOM 577 O O . LEU A 1 70 ? -4.612 -2.400 33.981 1.00 75.50 70 LEU A O 1
ATOM 581 N N . LEU A 1 71 ? -6.570 -3.486 34.053 1.00 76.12 71 LEU A N 1
ATOM 582 C CA . LEU A 1 71 ? -6.929 -3.052 35.409 1.00 76.12 71 LEU A CA 1
ATOM 583 C C . LEU A 1 71 ? -6.160 -3.808 36.502 1.00 76.12 71 LEU A C 1
ATOM 585 O O . LEU A 1 71 ? -5.901 -3.238 37.560 1.00 76.12 71 LEU A O 1
ATOM 589 N N . THR A 1 72 ? -5.808 -5.076 36.271 1.00 76.69 72 THR A N 1
ATOM 590 C CA . THR A 1 72 ? -5.077 -5.911 37.239 1.00 76.69 72 THR A CA 1
ATOM 591 C C . THR A 1 72 ? -3.556 -5.852 37.092 1.00 76.69 72 THR A C 1
ATOM 593 O O . THR A 1 72 ? -2.861 -6.449 37.909 1.00 76.69 72 THR A O 1
ATOM 596 N N . GLY A 1 73 ? -3.021 -5.110 36.115 1.00 63.50 73 GLY A N 1
ATOM 597 C CA . GLY A 1 73 ? -1.576 -4.917 35.939 1.00 63.50 73 GLY A CA 1
ATOM 598 C C . GLY A 1 73 ? -0.818 -6.178 35.507 1.00 63.50 73 GLY A C 1
ATOM 599 O O . GLY A 1 73 ? 0.402 -6.245 35.653 1.00 63.50 73 GLY A O 1
ATOM 600 N N . GLU A 1 74 ? -1.520 -7.186 34.984 1.00 53.31 74 GLU A N 1
ATOM 601 C CA . GLU A 1 74 ? -0.895 -8.377 34.405 1.00 53.31 74 GLU A CA 1
ATOM 602 C C . GLU A 1 74 ? -0.499 -8.062 32.956 1.00 53.31 74 GLU A C 1
ATOM 604 O O . GLU A 1 74 ? -1.246 -8.300 32.008 1.00 53.31 74 GLU A O 1
ATOM 609 N N . GLU A 1 75 ? 0.683 -7.465 32.803 1.00 47.00 75 GLU A N 1
ATOM 610 C CA . GLU A 1 75 ? 1.329 -7.161 31.524 1.00 47.00 75 GLU A CA 1
ATOM 611 C C . GLU A 1 75 ? 1.422 -8.420 30.642 1.00 47.00 75 GLU A C 1
ATOM 613 O O . GLU A 1 75 ? 2.253 -9.302 30.872 1.00 47.00 75 GLU A O 1
ATOM 618 N N . GLN A 1 76 ? 0.598 -8.505 29.593 1.00 45.34 76 GLN A N 1
ATOM 619 C CA . GLN A 1 76 ? 0.824 -9.453 28.504 1.00 45.34 76 GLN A CA 1
ATOM 620 C C . GLN A 1 76 ? 1.465 -8.748 27.317 1.00 45.34 76 GLN A C 1
ATOM 622 O O . GLN A 1 76 ? 0.835 -8.035 26.538 1.00 45.34 76 GLN A O 1
ATOM 627 N N . SER A 1 77 ? 2.752 -9.038 27.175 1.00 44.00 77 SER A N 1
ATOM 628 C CA . SER A 1 77 ? 3.611 -8.804 26.027 1.00 44.00 77 SER A CA 1
ATOM 629 C C . SER A 1 77 ? 2.941 -9.228 24.715 1.00 44.00 77 SER A C 1
ATOM 631 O O . SER A 1 77 ? 3.057 -10.377 24.289 1.00 44.00 77 SER A O 1
ATOM 633 N N . LYS A 1 78 ? 2.287 -8.301 24.014 1.00 37.72 78 LYS A N 1
ATOM 634 C CA . LYS A 1 78 ? 2.015 -8.444 22.578 1.00 37.72 78 LYS A CA 1
ATOM 635 C C . LYS A 1 78 ? 2.462 -7.190 21.836 1.00 37.72 78 LYS A C 1
ATOM 637 O O . LYS A 1 78 ? 1.731 -6.220 21.690 1.00 37.72 78 LYS A O 1
ATOM 642 N N . SER A 1 79 ? 3.734 -7.243 21.435 1.00 38.59 79 SER A N 1
ATOM 643 C CA . SER A 1 79 ? 4.340 -6.611 20.254 1.00 38.59 79 SER A CA 1
ATOM 644 C C . SER A 1 79 ? 3.648 -5.358 19.696 1.00 38.59 79 SER A C 1
ATOM 646 O O . SER A 1 79 ? 3.125 -5.369 18.585 1.00 38.59 79 SER A O 1
ATOM 648 N N . HIS A 1 80 ? 3.753 -4.247 20.419 1.00 38.31 80 HIS A N 1
ATOM 649 C CA . HIS A 1 80 ? 3.760 -2.917 19.816 1.00 38.31 80 HIS A CA 1
ATOM 650 C C . HIS A 1 80 ? 5.192 -2.644 19.330 1.00 38.31 80 HIS A C 1
ATOM 652 O O . HIS A 1 80 ? 6.058 -2.247 20.112 1.00 38.31 80 HIS A O 1
ATOM 658 N N . GLN A 1 81 ? 5.496 -2.914 18.056 1.00 42.31 81 GLN A N 1
ATOM 659 C CA . GLN A 1 81 ? 6.749 -2.430 17.472 1.00 42.31 81 GLN A CA 1
ATOM 660 C C . GLN A 1 81 ? 6.554 -1.005 16.966 1.00 42.31 81 GLN A C 1
ATOM 662 O O . GLN A 1 81 ? 6.009 -0.747 15.896 1.00 42.31 81 GLN A O 1
ATOM 667 N N . ASN A 1 82 ? 7.008 -0.104 17.831 1.00 35.16 82 ASN A N 1
ATOM 668 C CA . ASN A 1 82 ? 7.177 1.322 17.644 1.00 35.16 82 ASN A CA 1
ATOM 669 C C . ASN A 1 82 ? 7.871 1.714 16.333 1.00 35.16 82 ASN A C 1
ATO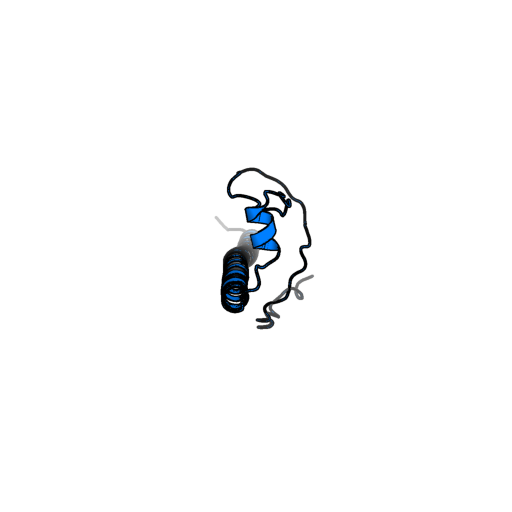M 671 O O . ASN A 1 82 ? 8.810 1.079 15.852 1.00 35.16 82 ASN A O 1
ATOM 675 N N . SER A 1 83 ? 7.463 2.888 15.868 1.00 39.62 83 SER A N 1
ATOM 676 C CA . SER A 1 83 ? 8.152 3.778 14.948 1.00 39.62 83 SER A CA 1
ATOM 677 C C . SER A 1 83 ? 9.656 3.943 15.233 1.00 39.62 83 SER A C 1
ATOM 679 O O . SER A 1 83 ? 10.104 4.007 16.376 1.00 39.62 83 SER A O 1
ATOM 681 N N . THR A 1 84 ? 10.395 4.178 14.142 1.00 39.97 84 THR A N 1
ATOM 682 C CA . THR A 1 84 ? 11.752 4.754 14.019 1.00 39.97 84 THR A CA 1
ATOM 683 C C . THR A 1 84 ? 12.971 3.909 14.422 1.00 39.97 84 THR A C 1
ATOM 685 O O . THR A 1 84 ? 13.392 3.911 15.572 1.00 39.97 84 THR A O 1
ATOM 688 N N . LYS A 1 85 ? 13.664 3.355 13.408 1.00 35.66 85 LYS A N 1
ATOM 689 C CA . LYS A 1 85 ? 15.134 3.441 13.254 1.00 35.66 85 LYS A CA 1
ATOM 690 C C . LYS A 1 85 ? 15.575 3.155 11.810 1.00 35.66 85 LYS A C 1
ATOM 692 O O . LYS A 1 85 ? 15.268 2.127 11.219 1.00 35.66 85 LYS A O 1
ATOM 697 N N . LEU A 1 86 ? 16.314 4.113 11.262 1.00 41.72 86 LEU A N 1
ATOM 698 C CA . LEU A 1 86 ? 17.061 4.063 10.011 1.00 41.72 86 LEU A CA 1
ATOM 699 C C . LEU A 1 86 ? 18.291 3.151 10.187 1.00 41.72 86 LEU A C 1
ATOM 701 O O . LEU A 1 86 ? 19.177 3.522 10.949 1.00 41.72 86 LEU A O 1
ATOM 705 N N . ALA A 1 87 ? 18.339 1.995 9.507 1.00 34.25 87 ALA A N 1
ATOM 706 C CA . ALA A 1 87 ? 19.535 1.365 8.907 1.00 34.25 87 ALA A CA 1
ATOM 707 C C . ALA A 1 87 ? 19.294 -0.114 8.514 1.00 34.25 87 ALA A C 1
ATOM 709 O O . ALA A 1 87 ? 19.117 -0.973 9.363 1.00 34.25 87 ALA A O 1
ATOM 710 N N . LYS A 1 88 ? 19.384 -0.369 7.201 1.00 34.94 88 LYS A N 1
ATOM 711 C CA . LYS A 1 88 ? 20.050 -1.490 6.500 1.00 34.94 88 LYS A CA 1
ATOM 712 C C . LYS A 1 88 ? 19.773 -2.970 6.884 1.00 34.94 88 LYS A C 1
ATOM 714 O O . LYS A 1 88 ? 20.127 -3.440 7.952 1.00 34.94 88 LYS A O 1
ATOM 719 N N . ALA A 1 89 ? 19.413 -3.703 5.818 1.00 33.12 89 ALA A N 1
ATOM 720 C CA . ALA A 1 89 ? 19.597 -5.137 5.531 1.00 33.12 89 ALA A CA 1
ATOM 721 C C . ALA A 1 89 ? 18.576 -6.157 6.081 1.00 33.12 89 ALA A C 1
ATOM 723 O O . ALA A 1 89 ? 18.704 -6.670 7.181 1.00 33.12 89 ALA A O 1
ATOM 724 N N . GLY A 1 90 ? 17.647 -6.525 5.188 1.00 40.81 90 GLY A N 1
ATOM 725 C CA . GLY A 1 90 ? 17.311 -7.900 4.799 1.00 40.81 90 GLY A CA 1
ATOM 726 C C . GLY A 1 90 ? 17.024 -8.935 5.886 1.00 40.81 90 GLY A C 1
ATOM 727 O O . GLY A 1 90 ? 17.956 -9.493 6.457 1.00 40.81 90 GLY A O 1
ATOM 728 N N . LYS A 1 91 ? 15.746 -9.311 6.004 1.00 31.55 91 LYS A N 1
ATOM 729 C CA . LYS A 1 91 ? 15.259 -10.701 6.062 1.00 31.55 91 LYS A CA 1
ATOM 730 C C . LYS A 1 91 ? 13.734 -10.722 5.914 1.00 31.55 91 LYS A C 1
ATOM 732 O O . LYS A 1 91 ? 13.034 -9.856 6.423 1.00 31.55 91 LYS A O 1
ATOM 737 N N . THR A 1 92 ? 13.275 -11.687 5.132 1.00 43.28 92 THR A N 1
ATOM 738 C CA . THR A 1 92 ? 11.886 -12.071 4.873 1.00 43.28 92 THR A CA 1
ATOM 739 C C . THR A 1 92 ? 11.226 -12.613 6.139 1.00 43.28 92 THR A C 1
ATOM 741 O O . THR A 1 92 ? 11.707 -13.610 6.672 1.00 43.28 92 THR A O 1
ATOM 744 N N . GLU A 1 93 ? 10.117 -12.012 6.569 1.00 28.45 93 GLU A N 1
ATOM 745 C CA . GLU A 1 93 ? 9.230 -12.554 7.606 1.00 28.45 93 GLU A CA 1
ATOM 746 C C . GLU A 1 93 ? 7.821 -12.676 7.017 1.00 28.45 93 GLU A C 1
ATOM 748 O O . GLU A 1 93 ? 7.183 -11.694 6.631 1.00 28.45 93 GLU A O 1
ATOM 753 N N . THR A 1 94 ? 7.371 -13.919 6.885 1.00 42.34 94 THR A N 1
ATOM 754 C CA . THR A 1 94 ? 6.062 -14.297 6.362 1.00 42.34 94 THR A CA 1
ATOM 755 C C . THR A 1 94 ? 5.039 -14.168 7.490 1.00 42.34 94 THR A C 1
ATOM 757 O O . THR A 1 94 ? 4.815 -15.118 8.233 1.00 42.34 94 THR A O 1
ATOM 760 N N . HIS A 1 95 ? 4.425 -12.994 7.645 1.00 36.41 95 HIS A N 1
ATOM 761 C CA . HIS A 1 95 ? 3.246 -12.840 8.501 1.00 36.41 95 HIS A CA 1
ATOM 762 C C . HIS A 1 95 ? 1.993 -13.211 7.703 1.00 36.41 95 HIS A C 1
ATOM 764 O O . HIS A 1 95 ? 1.818 -12.763 6.570 1.00 36.41 95 HIS A O 1
ATOM 770 N N . SER A 1 96 ? 1.161 -14.082 8.276 1.00 39.22 96 SER A N 1
ATOM 771 C CA . SER A 1 96 ? -0.053 -14.632 7.667 1.00 39.22 96 SER A CA 1
ATOM 772 C C . SER A 1 96 ? -0.968 -13.520 7.152 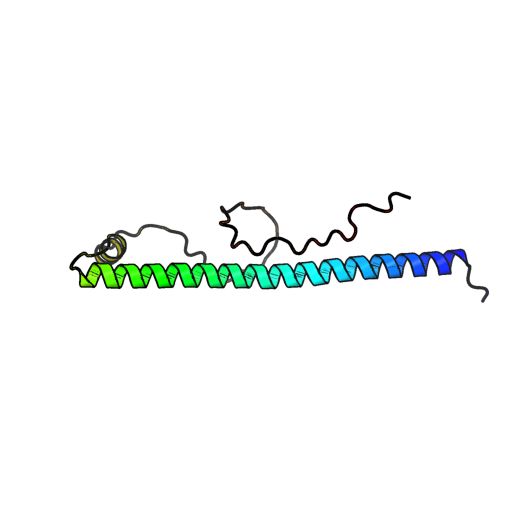1.00 39.22 96 SER A C 1
ATOM 774 O O . SER A 1 96 ? -1.605 -12.812 7.932 1.00 39.22 96 SER A O 1
ATOM 776 N N . ASN A 1 97 ? -1.010 -13.368 5.831 1.00 38.41 97 ASN A N 1
ATOM 777 C CA . ASN A 1 97 ? -1.841 -12.391 5.150 1.00 38.41 97 ASN A CA 1
ATOM 778 C C . ASN A 1 97 ? -3.242 -12.977 4.974 1.00 38.41 97 ASN A C 1
ATOM 780 O O . ASN A 1 97 ? -3.408 -13.962 4.256 1.00 38.41 97 ASN A O 1
ATOM 784 N N . ASN A 1 98 ? -4.248 -12.349 5.579 1.00 41.00 98 ASN A N 1
ATOM 785 C CA . ASN A 1 98 ? -5.588 -12.411 5.011 1.00 41.00 98 ASN A CA 1
ATOM 786 C C . ASN A 1 98 ? -5.559 -11.539 3.747 1.00 41.00 98 ASN A C 1
ATOM 788 O O . ASN A 1 98 ? -5.249 -10.348 3.856 1.00 41.00 98 ASN A O 1
ATOM 792 N N . PRO A 1 99 ? -5.822 -12.090 2.551 1.00 39.97 99 PRO A N 1
ATOM 793 C CA . PRO A 1 99 ? -5.899 -11.278 1.357 1.00 39.97 99 PRO A CA 1
ATOM 794 C C . PRO A 1 99 ? -7.181 -10.459 1.452 1.00 39.97 99 PRO A C 1
ATOM 796 O O . PRO A 1 99 ? -8.285 -10.999 1.422 1.00 39.97 99 PRO A O 1
ATOM 799 N N . CYS A 1 100 ? -7.043 -9.142 1.564 1.00 36.34 100 CYS A N 1
ATOM 800 C CA . CYS A 1 100 ? -8.108 -8.265 1.111 1.00 36.34 100 CYS A CA 1
ATOM 801 C C . CYS A 1 100 ? -8.128 -8.427 -0.415 1.00 36.34 100 CYS A C 1
ATOM 803 O O . CYS A 1 100 ? -7.263 -7.895 -1.111 1.00 36.34 100 CYS A O 1
ATOM 805 N N . GLU A 1 101 ? -9.014 -9.289 -0.918 1.00 39.19 101 GLU A N 1
ATOM 806 C CA . GLU A 1 101 ? -9.138 -9.583 -2.343 1.00 39.19 101 GLU A CA 1
ATOM 807 C C . GLU A 1 101 ? -9.561 -8.325 -3.113 1.00 39.19 101 GLU A C 1
ATOM 809 O O . GLU A 1 101 ? -10.737 -8.022 -3.283 1.00 39.19 101 GLU A O 1
ATOM 814 N N . TYR A 1 102 ? -8.566 -7.615 -3.632 1.00 40.56 102 TYR A N 1
ATOM 815 C CA . TYR A 1 102 ? -8.634 -6.961 -4.933 1.00 40.56 102 TYR A CA 1
ATOM 816 C C . TYR A 1 102 ? -7.578 -7.614 -5.822 1.00 40.56 102 TYR A C 1
ATOM 818 O O . TYR A 1 102 ? -6.568 -7.018 -6.189 1.00 40.56 102 TYR A O 1
ATOM 826 N N . HIS A 1 103 ? -7.782 -8.898 -6.116 1.00 47.84 103 HIS A N 1
ATOM 827 C CA . HIS A 1 103 ? -6.927 -9.618 -7.043 1.00 47.84 103 HIS A CA 1
ATOM 828 C C . HIS A 1 103 ? -7.469 -9.518 -8.472 1.00 47.84 103 HIS A C 1
ATOM 830 O O . HIS A 1 103 ? -8.661 -9.670 -8.719 1.00 47.84 103 HIS A O 1
ATOM 836 N N . ALA A 1 104 ? -6.520 -9.347 -9.393 1.00 43.41 104 ALA A N 1
ATOM 837 C CA . ALA A 1 104 ? -6.612 -9.585 -10.831 1.00 43.41 104 ALA A CA 1
ATOM 838 C C . ALA A 1 104 ? -7.217 -8.476 -11.714 1.00 43.41 104 ALA A C 1
ATOM 840 O O . ALA A 1 104 ? -8.235 -8.651 -12.375 1.00 43.41 104 ALA A O 1
ATOM 841 N N . CYS A 1 105 ? -6.446 -7.403 -11.908 1.00 37.72 105 CYS A N 1
ATOM 842 C CA . CYS A 1 105 ? -6.179 -6.977 -13.284 1.00 37.72 105 CYS A CA 1
ATOM 843 C C . CYS A 1 105 ? -4.848 -7.602 -13.704 1.00 37.72 105 CYS A C 1
ATOM 845 O O . CYS A 1 105 ? -3.777 -7.058 -13.429 1.00 37.72 105 CYS A O 1
ATOM 847 N N . ASP A 1 106 ? -4.935 -8.781 -14.320 1.00 43.78 106 ASP A N 1
ATOM 848 C CA . ASP A 1 106 ? -3.843 -9.451 -15.018 1.00 43.78 106 ASP A CA 1
ATOM 849 C C . ASP A 1 106 ? -3.020 -8.451 -15.842 1.00 43.78 106 ASP A C 1
ATOM 851 O O . ASP A 1 106 ? -3.431 -8.021 -16.919 1.00 43.78 106 ASP A O 1
ATOM 855 N N . ASN A 1 107 ? -1.805 -8.136 -15.395 1.00 44.38 107 ASN A N 1
ATOM 856 C CA . ASN A 1 107 ? -0.767 -7.672 -16.306 1.00 44.38 107 ASN A CA 1
ATOM 857 C C . ASN A 1 107 ? 0.036 -8.887 -16.773 1.00 44.38 107 ASN A C 1
ATOM 859 O O . ASN A 1 107 ? 1.211 -9.061 -16.451 1.00 44.38 107 ASN A O 1
ATOM 863 N N . LYS A 1 108 ? -0.605 -9.692 -17.630 1.00 46.22 108 LYS A N 1
ATOM 864 C CA . LYS A 1 108 ? 0.082 -10.449 -18.683 1.00 46.22 108 LYS A CA 1
ATOM 865 C C . LYS A 1 108 ? 0.731 -9.464 -19.661 1.00 46.22 108 LYS A C 1
ATOM 867 O O . LYS A 1 108 ? 0.313 -9.337 -20.804 1.00 46.22 108 LYS A O 1
ATOM 872 N N . ILE A 1 109 ? 1.749 -8.733 -19.217 1.00 51.88 109 ILE A N 1
ATOM 873 C CA . ILE A 1 109 ? 2.636 -7.978 -20.103 1.00 51.88 109 ILE A CA 1
ATOM 874 C C . ILE A 1 109 ? 4.075 -8.201 -19.630 1.00 51.88 109 ILE A C 1
ATOM 876 O O . ILE A 1 109 ? 4.688 -7.353 -18.986 1.00 51.88 109 ILE A O 1
ATOM 880 N N . GLY A 1 110 ? 4.623 -9.357 -20.017 1.00 50.38 110 GLY A N 1
ATOM 881 C CA . GLY A 1 110 ? 6.001 -9.394 -20.508 1.00 50.38 110 GLY A CA 1
ATOM 882 C C . GLY A 1 110 ? 7.076 -10.047 -19.642 1.00 50.38 110 GLY A C 1
ATOM 883 O O . GLY A 1 110 ? 8.207 -9.570 -19.679 1.00 50.38 110 GLY A O 1
ATOM 884 N N . THR A 1 111 ? 6.787 -11.128 -18.914 1.00 49.84 111 THR A N 1
ATOM 885 C CA . THR A 1 111 ? 7.856 -12.018 -18.404 1.00 49.84 111 THR A CA 1
ATOM 886 C C . THR A 1 111 ? 8.209 -13.170 -19.347 1.00 49.84 111 THR A C 1
ATOM 888 O O . THR A 1 111 ? 9.205 -13.841 -19.113 1.00 49.84 111 THR A O 1
ATOM 891 N N . GLU A 1 112 ? 7.491 -13.349 -20.457 1.00 47.75 112 GLU A N 1
ATOM 892 C CA . GLU A 1 112 ? 7.806 -14.368 -21.466 1.00 47.75 112 GLU A CA 1
ATOM 893 C C . GLU A 1 112 ? 7.822 -13.770 -22.874 1.00 47.75 112 GLU A C 1
ATOM 895 O O . GLU A 1 112 ? 6.866 -13.867 -23.636 1.00 47.75 112 GLU A O 1
ATOM 900 N N . SER A 1 113 ? 8.910 -13.091 -23.220 1.00 50.91 113 SER A N 1
ATOM 901 C CA . SER A 1 113 ? 9.431 -13.057 -24.592 1.00 50.91 113 SER A CA 1
ATOM 902 C C . SER A 1 113 ? 10.770 -12.333 -24.603 1.00 50.91 113 SER A C 1
ATOM 904 O O . SER A 1 113 ? 10.904 -11.281 -23.984 1.00 50.91 113 SER A O 1
ATOM 906 N N . PHE A 1 114 ? 11.715 -12.885 -25.363 1.00 47.41 114 PHE A N 1
ATOM 907 C CA . PHE A 1 114 ? 13.106 -12.456 -25.558 1.00 47.41 114 PHE A CA 1
ATOM 908 C C . PHE A 1 114 ? 14.162 -13.034 -24.599 1.00 47.41 114 PHE A C 1
ATOM 910 O O . PHE A 1 114 ? 15.021 -12.338 -24.065 1.00 47.41 114 PHE A O 1
ATOM 917 N N . PHE A 1 115 ? 14.163 -14.365 -24.491 1.00 48.22 115 PHE A N 1
ATOM 918 C CA . PHE A 1 115 ? 15.352 -15.109 -24.914 1.00 48.22 115 PHE A CA 1
ATOM 919 C C . PHE A 1 115 ? 15.317 -15.144 -26.455 1.00 48.22 115 PHE A C 1
ATOM 921 O O . PHE A 1 115 ? 14.485 -15.860 -27.002 1.00 48.22 115 PHE A O 1
ATOM 928 N N . VAL A 1 116 ? 16.065 -14.242 -27.108 1.00 40.16 116 VAL A N 1
ATOM 929 C CA . VAL A 1 116 ? 16.621 -14.222 -28.490 1.00 40.16 116 VAL A CA 1
ATOM 930 C C . VAL A 1 116 ? 17.267 -12.851 -28.708 1.00 40.16 116 VAL A C 1
ATOM 932 O O . VAL A 1 116 ? 16.707 -11.851 -28.219 1.00 40.16 116 VAL A O 1
#